Protein AF-J3P8N3-F1 (afdb_monomer_lite)

Secondary structure (DSSP, 8-state):
---SHHHHHT-GGGTTS---EEEEE-SSTTS-EEEEEESS---EETTEEEEEEBTTEEEEEE-TTTTT-TT-TT-EEEEEE-S-GGGGGSTTSS-SSS-SEEEEE---TTS-EEEEESSS-EEEE---STT-PPP----PPPPPPP-

InterPro domains:
  IPR027589 Choice-of-anchor B domain [PTHR38787] (1-130)

Organism: Gaeumannomyces tritici (strain R3-111a-1) (NCBI:txid644352)

Radius of gyration: 16.53 Å; chains: 1; bounding box: 43×38×42 Å

Stru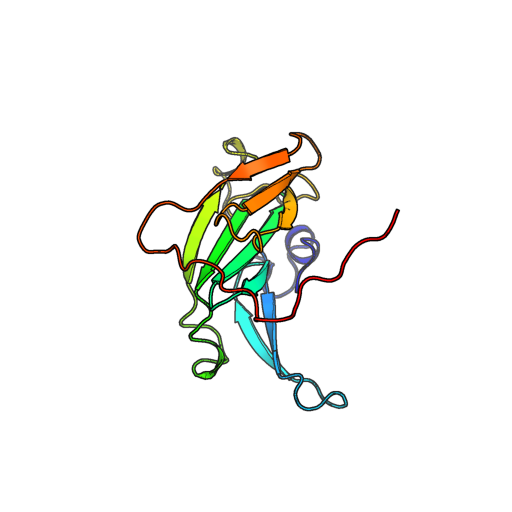cture (mmCIF, N/CA/C/O backbone):
data_AF-J3P8N3-F1
#
_entry.id   AF-J3P8N3-F1
#
loop_
_atom_site.group_PDB
_atom_site.id
_atom_site.type_symbol
_atom_site.label_atom_id
_atom_site.label_alt_id
_atom_site.label_comp_id
_atom_site.label_asym_id
_atom_site.label_entity_id
_atom_site.label_seq_id
_atom_site.pdbx_PDB_ins_code
_atom_site.Cartn_x
_atom_site.Cartn_y
_atom_site.Cartn_z
_atom_site.occupancy
_atom_site.B_iso_or_equiv
_atom_site.auth_seq_id
_atom_site.auth_comp_id
_atom_site.auth_asym_id
_atom_site.auth_atom_id
_atom_site.pdbx_PDB_model_num
ATOM 1 N N . MET A 1 1 ? 1.431 4.969 7.482 1.00 56.16 1 MET A N 1
ATOM 2 C CA . MET A 1 1 ? 2.152 6.258 7.362 1.00 56.16 1 MET A CA 1
ATOM 3 C C . MET A 1 1 ? 3.611 5.939 7.554 1.00 56.16 1 MET A C 1
ATOM 5 O O . MET A 1 1 ? 3.884 5.221 8.502 1.00 56.16 1 MET A O 1
ATOM 9 N N . ASP A 1 2 ? 4.445 6.409 6.635 1.00 60.41 2 ASP A N 1
ATOM 10 C CA . ASP A 1 2 ? 5.840 6.016 6.387 1.00 60.41 2 ASP A CA 1
ATOM 11 C C . ASP A 1 2 ? 6.355 6.941 5.263 1.00 60.41 2 ASP A C 1
ATOM 13 O O . ASP A 1 2 ? 5.524 7.439 4.487 1.00 60.41 2 ASP A O 1
ATOM 17 N N . ASP A 1 3 ? 7.663 7.165 5.174 1.00 59.84 3 ASP A N 1
ATOM 18 C CA . ASP A 1 3 ? 8.324 7.890 4.087 1.00 59.84 3 ASP A CA 1
ATOM 19 C C . ASP A 1 3 ? 9.728 7.356 3.703 1.00 59.84 3 ASP A C 1
ATOM 21 O O . ASP A 1 3 ? 10.554 8.136 3.235 1.00 59.84 3 ASP A O 1
ATOM 25 N N . GLU A 1 4 ? 10.000 6.041 3.833 1.00 66.69 4 GLU A N 1
ATOM 26 C CA . GLU A 1 4 ? 11.249 5.336 3.410 1.00 66.69 4 GLU A CA 1
ATOM 27 C C . GLU A 1 4 ? 12.523 5.777 4.183 1.00 66.69 4 GLU A C 1
ATOM 29 O O . GLU A 1 4 ? 13.641 5.279 3.984 1.00 66.69 4 GLU A O 1
ATOM 34 N N . LEU A 1 5 ? 12.385 6.762 5.072 1.00 73.06 5 LEU A N 1
ATOM 35 C CA . LEU A 1 5 ? 13.497 7.466 5.690 1.00 73.06 5 LEU A CA 1
ATOM 36 C C . LEU A 1 5 ? 13.982 6.795 6.983 1.00 73.06 5 LEU A C 1
ATOM 38 O O . LEU A 1 5 ? 15.165 6.943 7.314 1.00 73.06 5 LEU A O 1
ATOM 42 N N . ASP A 1 6 ? 13.132 6.063 7.715 1.00 63.91 6 ASP A N 1
ATOM 43 C CA . ASP A 1 6 ? 13.575 5.213 8.825 1.00 63.91 6 ASP A CA 1
ATOM 44 C C . ASP A 1 6 ? 14.235 3.905 8.356 1.00 63.91 6 ASP A C 1
ATOM 46 O O . ASP A 1 6 ? 15.204 3.482 8.991 1.00 63.91 6 ASP A O 1
ATOM 50 N N . GLU A 1 7 ? 13.876 3.352 7.194 1.00 74.19 7 GLU A N 1
ATOM 51 C CA . GLU A 1 7 ? 14.592 2.234 6.559 1.00 74.19 7 GLU A CA 1
ATOM 52 C C . GLU A 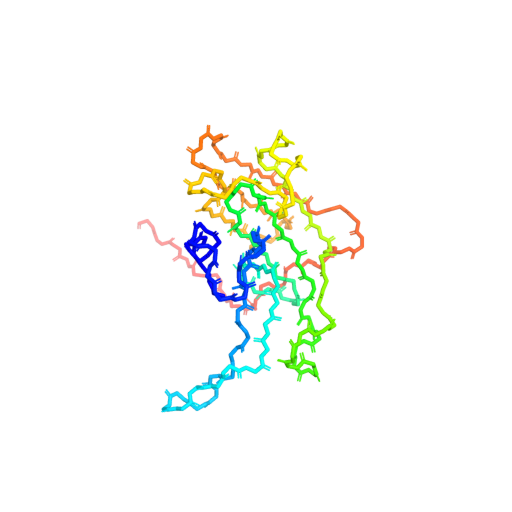1 7 ? 16.002 2.668 6.140 1.00 74.19 7 GLU A C 1
ATOM 54 O O . GLU A 1 7 ? 16.979 1.991 6.470 1.00 74.19 7 GLU A O 1
ATOM 59 N N . GLN A 1 8 ? 16.146 3.829 5.480 1.00 72.50 8 GLN A N 1
ATOM 60 C CA . GLN A 1 8 ? 17.465 4.373 5.116 1.00 72.50 8 GLN A CA 1
ATOM 61 C C . GLN A 1 8 ? 18.365 4.642 6.329 1.00 72.50 8 GLN A C 1
ATOM 63 O O . GLN A 1 8 ? 19.589 4.555 6.222 1.00 72.50 8 GLN A O 1
ATOM 68 N N . LYS A 1 9 ? 17.774 4.975 7.481 1.00 77.88 9 LYS A N 1
ATOM 69 C CA . LYS A 1 9 ? 18.497 5.240 8.735 1.00 77.88 9 LYS A CA 1
ATOM 70 C C . LYS A 1 9 ? 18.673 3.998 9.613 1.00 77.88 9 LYS A C 1
ATOM 72 O O . LYS A 1 9 ? 19.330 4.098 10.647 1.00 77.88 9 LYS A O 1
ATOM 77 N N . GLY A 1 10 ? 18.085 2.856 9.247 1.00 76.12 10 GLY A N 1
ATOM 78 C CA . GLY A 1 10 ? 18.045 1.659 10.091 1.00 76.12 10 GLY A CA 1
ATOM 79 C C . GLY A 1 10 ? 17.355 1.898 11.444 1.00 76.12 10 GLY A C 1
ATOM 80 O O . GLY A 1 10 ? 17.754 1.317 12.455 1.00 76.12 10 GLY A O 1
ATOM 81 N N . ALA A 1 11 ? 16.369 2.795 11.493 1.00 75.75 11 ALA A N 1
ATOM 82 C CA . ALA A 1 11 ? 15.775 3.302 12.724 1.00 75.75 11 ALA A CA 1
ATOM 83 C C . ALA A 1 11 ? 14.509 2.531 13.140 1.00 75.75 11 ALA A C 1
ATOM 85 O O . ALA A 1 11 ? 13.800 1.954 12.321 1.00 75.75 11 ALA A O 1
ATOM 86 N N . GLY A 1 12 ? 14.200 2.536 14.442 1.00 82.12 12 GLY A N 1
ATOM 87 C CA . GLY A 1 12 ? 12.912 2.056 14.955 1.00 82.12 12 GLY A CA 1
ATOM 88 C C . GLY A 1 12 ? 12.547 0.618 14.529 1.00 82.12 12 GLY A C 1
ATOM 89 O O . GLY A 1 12 ? 13.407 -0.269 14.549 1.00 82.12 12 GLY A O 1
ATOM 90 N N . PRO A 1 13 ? 11.274 0.353 14.175 1.00 79.56 13 PRO A N 1
ATOM 91 C CA . PRO A 1 13 ? 10.832 -0.936 13.631 1.00 79.56 13 PRO A CA 1
ATOM 92 C C . PRO A 1 13 ? 11.281 -1.207 12.181 1.00 79.56 13 PRO A C 1
ATOM 94 O O . PRO A 1 13 ? 11.259 -2.368 11.766 1.00 79.56 13 PRO A O 1
ATOM 97 N N . ALA A 1 14 ? 11.698 -0.167 11.448 1.00 76.25 14 ALA A N 1
ATOM 98 C CA . ALA A 1 14 ? 12.188 -0.205 10.065 1.00 76.25 14 ALA A CA 1
ATOM 99 C C . ALA A 1 14 ? 13.646 -0.693 9.931 1.00 76.25 14 ALA A C 1
ATOM 101 O O . ALA A 1 14 ? 14.150 -0.913 8.830 1.00 76.25 14 ALA A O 1
ATOM 102 N N . LYS A 1 15 ? 14.337 -0.902 11.060 1.00 79.38 15 LYS A N 1
ATOM 103 C CA . LYS A 1 15 ? 15.764 -1.266 11.161 1.00 79.38 15 LYS A CA 1
ATOM 104 C C . LYS A 1 15 ? 16.234 -2.500 10.376 1.00 79.38 15 LYS A C 1
ATOM 106 O O . LYS A 1 15 ? 17.436 -2.720 10.269 1.00 79.38 15 LYS A O 1
ATOM 111 N N . ASP A 1 16 ? 15.316 -3.338 9.903 1.00 73.75 16 ASP A N 1
ATOM 112 C CA . ASP A 1 16 ? 15.597 -4.528 9.092 1.00 73.75 16 ASP A CA 1
ATOM 113 C C . ASP A 1 16 ? 15.361 -4.305 7.582 1.00 73.75 16 ASP A C 1
ATOM 115 O O . ASP A 1 16 ? 15.487 -5.244 6.796 1.00 73.75 16 ASP A O 1
ATOM 119 N N . GLY A 1 17 ? 15.093 -3.060 7.164 1.00 68.38 17 GLY A N 1
ATOM 120 C CA . GLY A 1 17 ? 14.971 -2.654 5.761 1.00 68.38 17 GLY A CA 1
ATOM 121 C C . GLY A 1 17 ? 13.608 -2.955 5.135 1.00 68.38 17 GLY A C 1
ATOM 122 O O . GLY A 1 17 ? 13.531 -3.165 3.925 1.00 68.38 17 GLY A O 1
ATOM 123 N N . PHE A 1 18 ? 12.551 -3.016 5.949 1.00 70.19 18 PHE A N 1
ATOM 124 C CA . PHE A 1 18 ? 11.170 -3.204 5.503 1.00 70.19 18 PHE A CA 1
ATOM 125 C C . PHE A 1 18 ? 10.314 -1.983 5.885 1.00 70.19 18 PHE A C 1
ATOM 127 O O . PHE A 1 18 ? 10.367 -1.620 7.061 1.00 70.19 18 PHE A O 1
ATOM 134 N N . PRO A 1 19 ? 9.480 -1.451 4.963 1.00 68.69 19 PRO A N 1
ATOM 135 C CA . PRO A 1 19 ? 8.569 -0.324 5.216 1.00 68.69 19 PRO A CA 1
ATOM 136 C C . PRO A 1 19 ? 7.649 -0.576 6.417 1.00 68.69 19 PRO A C 1
ATOM 138 O O . PRO A 1 19 ? 7.276 -1.724 6.667 1.00 68.69 19 PRO A O 1
ATOM 141 N N . VAL A 1 20 ? 7.214 0.464 7.135 1.00 74.88 20 VAL A N 1
ATOM 142 C CA . VAL A 1 20 ? 6.407 0.363 8.367 1.00 74.88 20 VAL A CA 1
ATOM 143 C C . VAL A 1 20 ? 5.201 1.316 8.378 1.00 74.88 20 VAL A C 1
ATOM 145 O O . VAL A 1 20 ? 5.299 2.497 8.689 1.00 74.88 20 VAL A O 1
ATOM 148 N N . THR A 1 21 ? 3.988 0.778 8.201 1.00 75.56 21 THR A N 1
ATOM 149 C CA . THR A 1 21 ? 2.740 1.472 8.565 1.00 75.56 21 THR A CA 1
ATOM 150 C C . THR A 1 21 ? 2.368 1.244 10.022 1.00 75.56 21 THR A C 1
ATOM 152 O O . THR A 1 21 ? 1.953 0.169 10.450 1.00 75.56 21 THR A O 1
ATOM 155 N N . TYR A 1 22 ? 2.375 2.338 10.764 1.00 80.69 22 TYR A N 1
ATOM 156 C CA . TYR A 1 22 ? 1.779 2.439 12.089 1.00 80.69 22 TYR A CA 1
ATOM 157 C C . TYR A 1 22 ? 0.239 2.483 12.016 1.00 80.69 22 TYR A C 1
ATOM 159 O O . TYR A 1 22 ? -0.324 3.260 11.237 1.00 80.69 22 TYR A O 1
ATOM 167 N N . ILE A 1 23 ? -0.446 1.686 12.845 1.00 78.69 23 ILE A N 1
ATOM 168 C CA . ILE A 1 23 ? -1.914 1.685 12.991 1.00 78.69 23 ILE A CA 1
ATOM 169 C C . ILE A 1 23 ? -2.291 2.615 14.151 1.00 78.69 23 ILE A C 1
ATOM 171 O O . ILE A 1 23 ? -1.844 2.418 15.285 1.00 78.69 23 ILE A O 1
ATOM 175 N N . TRP A 1 24 ? -3.131 3.619 13.884 1.00 83.19 24 TRP A N 1
ATOM 176 C CA . TRP A 1 24 ? -3.481 4.679 14.836 1.00 83.19 24 TRP A CA 1
ATOM 177 C C . TRP A 1 24 ? -4.987 4.763 15.106 1.00 83.19 24 TRP A C 1
ATOM 179 O O . TRP A 1 24 ? -5.785 4.992 14.200 1.00 83.19 24 TRP A O 1
ATOM 189 N N . ASP A 1 25 ? -5.365 4.676 16.381 1.00 82.50 25 ASP A N 1
ATOM 190 C CA . ASP A 1 25 ? -6.679 5.083 16.869 1.00 82.50 25 ASP A CA 1
ATOM 191 C C . ASP A 1 25 ? -6.705 6.606 17.056 1.00 82.50 25 ASP A C 1
ATOM 193 O O . ASP A 1 25 ? -6.117 7.157 17.993 1.00 82.50 25 ASP A O 1
ATOM 197 N N . ILE A 1 26 ? -7.395 7.282 16.138 1.00 87.12 26 ILE A N 1
ATOM 198 C CA . ILE A 1 26 ? -7.559 8.741 16.111 1.00 87.12 26 ILE A CA 1
ATOM 199 C C . ILE A 1 26 ? -8.945 9.204 16.589 1.00 87.12 26 ILE A C 1
ATOM 201 O O . ILE A 1 26 ? -9.276 10.380 16.442 1.00 87.12 26 ILE A O 1
ATOM 205 N N . ARG A 1 27 ? -9.758 8.322 17.199 1.00 85.50 27 ARG A N 1
ATOM 206 C CA . ARG A 1 27 ? -11.110 8.669 17.698 1.00 85.50 27 ARG A CA 1
ATOM 207 C C . ARG A 1 27 ? -11.098 9.825 18.707 1.00 85.50 27 ARG A C 1
ATOM 209 O O . ARG A 1 27 ? -12.076 10.559 18.812 1.00 85.50 27 ARG A O 1
ATOM 216 N N . GLY A 1 28 ? -9.990 10.010 19.428 1.00 85.44 28 GLY A N 1
ATOM 217 C CA . GLY A 1 28 ? -9.740 11.167 20.285 1.00 85.44 28 GLY A CA 1
ATOM 218 C C . GLY A 1 28 ? -8.608 12.046 19.753 1.00 85.44 28 GLY A C 1
ATOM 219 O O . GLY A 1 28 ? -7.460 11.851 20.139 1.00 85.44 28 GLY A O 1
ATOM 220 N N . LEU A 1 29 ? -8.926 13.073 18.955 1.00 83.62 29 LEU A N 1
ATOM 221 C CA . LEU A 1 29 ? -7.938 13.969 18.316 1.00 83.62 29 LEU A CA 1
ATOM 222 C C . LEU A 1 29 ? -6.950 14.656 19.287 1.00 83.62 29 LEU A C 1
ATOM 224 O O . LEU A 1 29 ? -5.870 15.062 18.875 1.00 83.62 29 LEU A O 1
ATOM 228 N N . LYS A 1 30 ? -7.296 14.783 20.577 1.00 90.94 30 LYS A N 1
ATOM 229 C CA . LYS A 1 30 ? -6.415 15.353 21.620 1.00 90.94 30 LYS A CA 1
ATOM 230 C C . LYS A 1 30 ? -5.423 14.348 22.227 1.00 90.94 30 LYS A C 1
ATOM 232 O O . LYS A 1 30 ? -4.510 14.770 22.930 1.00 90.94 30 LYS A O 1
ATOM 237 N N . LYS A 1 31 ? -5.637 13.042 22.035 1.00 89.38 31 LYS A N 1
ATOM 238 C CA . LYS A 1 31 ? -4.814 11.934 22.560 1.00 89.38 31 LYS A CA 1
ATOM 239 C C . LYS A 1 31 ? -4.876 10.726 21.599 1.00 89.38 31 LYS A C 1
ATOM 241 O O . LYS A 1 31 ? -5.429 9.691 21.982 1.00 89.38 31 LYS A O 1
ATOM 246 N N . PRO A 1 32 ? -4.370 10.848 20.356 1.00 87.31 32 PRO A N 1
ATOM 247 C CA . PRO A 1 32 ? -4.305 9.720 19.429 1.00 87.31 32 PRO A CA 1
ATOM 248 C C . PRO A 1 32 ? -3.416 8.608 20.003 1.00 87.31 32 PRO A C 1
ATOM 250 O O . PRO A 1 32 ? -2.457 8.881 20.728 1.00 87.31 32 PRO A O 1
ATOM 253 N N . ARG A 1 33 ? -3.730 7.347 19.691 1.00 88.06 33 ARG A N 1
ATOM 254 C CA . ARG A 1 33 ? -2.999 6.178 20.203 1.00 88.06 33 ARG A CA 1
ATOM 255 C C . ARG A 1 33 ? -2.515 5.300 19.060 1.00 88.06 33 ARG A C 1
ATOM 257 O O . ARG A 1 33 ? -3.326 4.810 18.281 1.00 88.06 33 ARG A O 1
ATOM 264 N N . GLN A 1 34 ? -1.217 5.026 19.003 1.00 84.81 34 GLN A N 1
ATOM 265 C CA . GLN A 1 34 ? -0.703 3.927 18.192 1.00 84.81 34 GLN A CA 1
ATOM 266 C C . GLN A 1 34 ? -1.172 2.605 18.825 1.00 84.81 34 GLN A C 1
ATOM 268 O O . GLN A 1 34 ? -1.017 2.408 20.030 1.00 84.81 34 GLN A O 1
ATOM 273 N N . THR A 1 35 ? -1.799 1.737 18.034 1.00 84.25 35 THR A N 1
ATOM 274 C CA . THR A 1 35 ? -2.419 0.473 18.493 1.00 84.25 35 THR A CA 1
ATOM 275 C C . THR A 1 35 ? -1.744 -0.769 17.919 1.00 84.25 35 THR A C 1
ATOM 277 O O . THR A 1 35 ? -1.745 -1.812 18.567 1.00 84.25 35 THR A O 1
ATOM 280 N N . GLY A 1 36 ? -1.102 -0.634 16.759 1.00 81.06 36 GLY A N 1
ATOM 281 C CA . GLY A 1 36 ? -0.406 -1.711 16.067 1.00 81.06 36 GLY A CA 1
ATOM 282 C C . GLY A 1 36 ? 0.616 -1.179 15.066 1.00 81.06 36 GLY A C 1
ATOM 283 O O . GLY A 1 36 ? 0.783 0.035 14.903 1.00 81.06 36 GLY A O 1
ATOM 284 N N . LEU A 1 37 ? 1.303 -2.099 14.396 1.00 75.88 37 LEU A N 1
ATOM 285 C CA . LEU A 1 37 ? 2.264 -1.811 13.333 1.00 75.88 37 LEU A CA 1
ATOM 286 C C . LEU A 1 37 ? 2.244 -2.948 12.306 1.00 75.88 37 LEU A C 1
ATOM 288 O O . LEU A 1 37 ? 2.255 -4.118 12.677 1.00 75.88 37 LEU A O 1
ATOM 292 N N . TRP A 1 38 ? 2.210 -2.596 11.023 1.00 71.12 38 TRP A N 1
ATOM 293 C CA . TRP A 1 38 ? 2.214 -3.524 9.894 1.00 71.12 38 TRP A CA 1
ATOM 294 C C . TRP A 1 38 ? 3.188 -3.039 8.815 1.00 71.12 38 TRP A C 1
ATOM 296 O O . TRP A 1 38 ? 3.300 -1.838 8.589 1.00 71.12 38 TRP A O 1
ATOM 306 N N . LYS A 1 39 ? 3.907 -3.932 8.131 1.00 68.69 39 LYS A N 1
ATOM 307 C CA . LYS A 1 39 ? 5.061 -3.562 7.293 1.00 68.69 39 LYS A CA 1
ATOM 308 C C . LYS A 1 39 ? 4.761 -3.179 5.818 1.00 68.69 39 LYS A C 1
ATOM 310 O O . LYS A 1 39 ? 5.224 -3.856 4.904 1.00 68.69 39 LYS A O 1
ATOM 315 N N . GLY A 1 40 ? 3.957 -2.124 5.574 1.00 55.50 40 GLY A N 1
ATOM 316 C CA . GLY A 1 40 ? 3.653 -1.583 4.218 1.00 55.50 40 GLY A CA 1
ATOM 317 C C . GLY A 1 40 ? 2.554 -0.490 4.140 1.00 55.50 40 GLY A C 1
ATOM 318 O O . GLY A 1 40 ? 1.714 -0.391 5.034 1.00 55.50 40 GLY A O 1
ATOM 319 N N . THR A 1 41 ? 2.552 0.375 3.106 1.00 48.09 41 THR A N 1
ATOM 320 C CA . THR A 1 41 ? 1.985 1.756 3.074 1.00 48.09 41 THR A CA 1
ATOM 321 C C . THR A 1 41 ? 1.332 2.237 1.749 1.00 48.09 41 THR A C 1
ATOM 323 O O . THR A 1 41 ? 1.938 2.121 0.695 1.00 48.09 41 THR A O 1
ATOM 326 N N . ILE A 1 42 ? 0.178 2.924 1.617 1.00 41.34 42 ILE A N 1
ATOM 327 C CA . ILE A 1 42 ? -1.112 3.173 2.323 1.00 41.34 42 ILE A CA 1
ATOM 328 C C . ILE A 1 42 ? -2.061 3.761 1.223 1.00 41.34 42 ILE A C 1
ATOM 330 O O . ILE A 1 42 ? -1.568 4.497 0.372 1.00 41.34 42 ILE A O 1
ATOM 334 N N . ASN A 1 43 ? -3.379 3.517 1.088 1.00 43.94 43 ASN A N 1
ATOM 335 C CA . ASN A 1 43 ? -4.547 3.614 1.998 1.00 43.94 43 ASN A CA 1
ATOM 336 C C . ASN A 1 43 ? -5.725 2.687 1.525 1.00 43.94 43 ASN A C 1
ATOM 338 O O . ASN A 1 43 ? -5.697 2.238 0.376 1.00 43.94 43 ASN A O 1
ATOM 342 N N . PRO A 1 44 ? -6.746 2.363 2.363 1.00 50.81 44 PRO A N 1
ATOM 343 C CA . PRO A 1 44 ? -7.724 1.300 2.067 1.00 50.81 44 PRO A CA 1
ATOM 344 C C . PRO A 1 44 ? -9.030 1.721 1.364 1.00 50.81 44 PRO A C 1
ATOM 346 O O . PRO A 1 44 ? -9.680 2.688 1.753 1.00 50.81 44 PRO A O 1
ATOM 349 N N . HIS A 1 45 ? -9.469 0.904 0.399 1.00 56.06 45 HIS A N 1
ATOM 350 C CA . HIS A 1 45 ? -10.789 0.933 -0.244 1.00 56.06 45 HIS A CA 1
ATOM 351 C C . HIS A 1 45 ? -11.445 -0.448 -0.182 1.00 56.06 45 HIS A C 1
ATOM 353 O O . HIS A 1 45 ? -10.831 -1.430 -0.581 1.00 56.06 45 HIS A O 1
ATOM 359 N N . ASP A 1 46 ? -12.687 -0.528 0.303 1.00 63.72 46 ASP A N 1
ATOM 360 C CA . ASP A 1 46 ? -13.492 -1.763 0.371 1.00 63.72 46 ASP A CA 1
ATOM 361 C C . ASP A 1 46 ? -12.754 -2.960 1.028 1.00 63.72 46 ASP A C 1
ATOM 363 O O . ASP A 1 46 ? -12.963 -4.119 0.680 1.00 63.72 46 ASP A O 1
ATOM 367 N N . GLY A 1 47 ? -11.871 -2.665 1.995 1.00 71.56 47 GLY A N 1
ATOM 368 C CA . GLY A 1 47 ? -11.002 -3.629 2.690 1.00 71.56 47 GLY A CA 1
ATOM 369 C C . GLY A 1 47 ? -9.598 -3.798 2.090 1.00 71.56 47 GLY A C 1
ATOM 370 O O . GLY A 1 47 ? -8.717 -4.316 2.769 1.00 71.56 47 GLY A O 1
ATOM 371 N N . LEU A 1 48 ? -9.351 -3.314 0.868 1.00 78.75 48 LEU A N 1
ATOM 372 C CA . LEU A 1 48 ? -8.082 -3.450 0.148 1.00 78.75 48 LEU A CA 1
ATOM 373 C C . LEU A 1 48 ? -7.209 -2.191 0.250 1.00 78.75 48 LEU A C 1
ATOM 375 O O . LEU A 1 48 ? -7.561 -1.115 -0.232 1.00 78.75 48 LEU A O 1
ATOM 379 N N . LEU A 1 49 ? -6.042 -2.344 0.868 1.00 80.25 49 LEU A N 1
ATOM 380 C CA . LEU A 1 49 ? -5.016 -1.329 1.090 1.00 80.25 49 LEU A CA 1
ATOM 381 C C . LEU A 1 49 ? -4.055 -1.279 -0.106 1.00 80.25 49 LEU A C 1
ATOM 383 O O . LEU A 1 49 ? -3.165 -2.120 -0.189 1.00 80.25 49 LEU A O 1
ATOM 387 N N . TYR A 1 50 ? -4.223 -0.309 -1.010 1.00 83.50 50 TYR A N 1
ATOM 388 C CA . TYR A 1 50 ? -3.347 -0.106 -2.178 1.00 83.50 50 TYR A CA 1
ATOM 389 C C . TYR A 1 50 ? -2.167 0.803 -1.826 1.00 83.50 50 TYR A C 1
ATOM 391 O O . TYR A 1 50 ? -2.345 1.792 -1.117 1.00 83.50 50 TYR A O 1
ATOM 399 N N . GLN A 1 51 ? -0.968 0.466 -2.302 1.00 81.50 51 GLN A N 1
ATOM 400 C CA . GLN A 1 51 ? 0.276 0.952 -1.703 1.00 81.50 51 GLN A CA 1
ATOM 401 C C . GLN A 1 51 ? 1.324 1.408 -2.716 1.00 81.50 51 GLN A C 1
ATOM 403 O O . GLN A 1 51 ? 1.703 0.653 -3.607 1.00 81.50 51 GLN A O 1
ATOM 408 N N . SER A 1 52 ? 1.826 2.629 -2.538 1.00 85.88 52 SER A N 1
ATOM 409 C CA . SER A 1 52 ? 2.900 3.224 -3.340 1.00 85.88 52 SER A CA 1
ATOM 410 C C . SER A 1 52 ? 4.220 3.114 -2.584 1.00 85.88 52 SER A C 1
ATOM 412 O O . SER A 1 52 ? 4.507 3.964 -1.749 1.00 85.88 52 SER A O 1
ATOM 414 N N . ASN A 1 53 ? 4.996 2.061 -2.845 1.00 81.06 53 ASN A N 1
ATOM 415 C CA . ASN A 1 53 ? 6.166 1.716 -2.039 1.00 81.06 53 ASN A CA 1
ATOM 416 C C . ASN A 1 53 ? 7.454 1.715 -2.886 1.00 81.06 53 ASN A C 1
ATOM 418 O O . ASN A 1 53 ? 8.014 0.663 -3.193 1.00 81.06 53 ASN A O 1
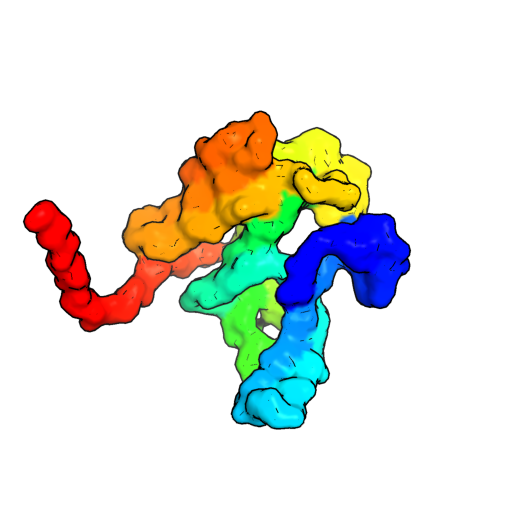ATOM 422 N N . TYR A 1 54 ? 7.859 2.909 -3.341 1.00 84.19 54 TYR A N 1
ATOM 423 C CA . TYR A 1 54 ? 9.143 3.220 -3.988 1.00 84.19 54 TYR A CA 1
ATOM 424 C C . TYR A 1 54 ? 9.737 2.074 -4.838 1.00 84.19 54 TYR A C 1
ATOM 426 O O . TYR A 1 54 ? 9.174 1.701 -5.877 1.00 84.19 54 TYR A O 1
ATOM 434 N N . GLY A 1 55 ? 10.871 1.505 -4.412 1.00 79.12 55 GLY A N 1
ATOM 435 C CA . GLY A 1 55 ? 11.595 0.459 -5.133 1.00 79.12 55 GLY A CA 1
ATOM 436 C C . GLY A 1 55 ? 10.918 -0.916 -5.099 1.00 79.12 55 GLY A C 1
ATOM 437 O O . GLY A 1 55 ? 11.202 -1.741 -5.970 1.00 79.12 55 GLY A O 1
ATOM 438 N N . ALA A 1 56 ? 10.022 -1.162 -4.138 1.00 78.00 56 ALA A N 1
ATOM 439 C CA . ALA A 1 56 ? 9.214 -2.379 -4.042 1.00 78.00 56 ALA A CA 1
ATOM 440 C C . ALA A 1 56 ? 7.930 -2.319 -4.899 1.00 78.00 56 ALA A C 1
ATOM 442 O O . ALA A 1 56 ? 7.281 -3.350 -5.093 1.00 78.00 56 ALA A O 1
ATOM 443 N N . GLY A 1 57 ? 7.580 -1.157 -5.462 1.00 86.00 57 GLY A N 1
ATOM 444 C CA . GLY A 1 57 ? 6.488 -0.988 -6.423 1.00 86.00 57 GLY A CA 1
ATOM 445 C C . GLY A 1 57 ? 5.095 -0.893 -5.797 1.00 86.00 57 GLY A C 1
ATOM 446 O O . GLY A 1 57 ? 4.918 -0.335 -4.715 1.00 86.00 57 GLY A O 1
ATOM 447 N N . LEU A 1 58 ? 4.083 -1.377 -6.527 1.00 87.88 58 LEU A N 1
ATOM 448 C CA . LEU A 1 58 ? 2.698 -1.405 -6.054 1.00 87.88 58 LEU A CA 1
ATOM 449 C C . LEU A 1 58 ? 2.519 -2.632 -5.168 1.00 87.88 58 LEU A C 1
ATOM 451 O O . LEU A 1 58 ? 2.838 -3.747 -5.588 1.00 87.88 58 LEU A O 1
ATOM 455 N N . ARG A 1 59 ? 1.938 -2.441 -3.988 1.00 85.31 59 ARG A N 1
ATOM 456 C CA . ARG A 1 59 ? 1.519 -3.531 -3.098 1.00 85.31 59 ARG A CA 1
ATOM 457 C C . ARG A 1 59 ? 0.021 -3.412 -2.799 1.00 85.31 59 ARG A C 1
ATOM 459 O O . ARG A 1 59 ? -0.557 -2.329 -2.926 1.00 85.31 59 ARG A O 1
ATOM 466 N N . VAL A 1 60 ? -0.630 -4.517 -2.447 1.00 84.25 60 VAL A N 1
ATOM 467 C CA . VAL A 1 60 ? -2.062 -4.559 -2.112 1.00 84.25 60 VAL A CA 1
ATOM 468 C C . VAL A 1 60 ? -2.281 -5.541 -0.967 1.00 84.25 60 VAL A C 1
ATOM 470 O O . VAL A 1 60 ? -1.906 -6.704 -1.088 1.00 84.25 60 VAL A O 1
ATOM 473 N N . TYR A 1 61 ? -2.915 -5.098 0.121 1.00 81.06 61 TYR A N 1
ATOM 474 C CA . TYR A 1 61 ? -3.158 -5.917 1.319 1.00 81.06 61 TYR A CA 1
ATOM 475 C C . TYR A 1 61 ? -4.636 -5.966 1.669 1.00 81.06 61 TYR A C 1
ATOM 477 O O . TYR A 1 61 ? -5.343 -4.976 1.489 1.00 81.06 61 TYR A O 1
ATOM 485 N N . ASN A 1 62 ? -5.095 -7.078 2.240 1.00 82.88 62 ASN A N 1
ATOM 486 C CA . ASN A 1 62 ? -6.394 -7.101 2.901 1.00 82.88 62 ASN A CA 1
ATOM 487 C C . ASN A 1 62 ? -6.255 -6.591 4.345 1.00 82.88 62 ASN A C 1
ATOM 489 O O . ASN A 1 62 ? -5.516 -7.170 5.139 1.00 82.88 62 ASN A O 1
ATOM 493 N N . VAL A 1 63 ? -6.982 -5.521 4.674 1.00 78.75 63 VAL A N 1
ATOM 494 C CA . VAL A 1 63 ? -7.067 -4.913 6.014 1.00 78.75 63 VAL A CA 1
ATOM 495 C C . VAL A 1 63 ? -8.486 -4.906 6.589 1.00 78.75 63 VAL A C 1
ATOM 497 O O . VAL A 1 63 ? -8.750 -4.209 7.569 1.00 78.75 63 VAL A O 1
ATOM 500 N N . SER A 1 64 ? -9.411 -5.695 6.028 1.00 79.75 64 SER A N 1
ATOM 501 C CA . SER A 1 64 ? -10.782 -5.826 6.554 1.00 79.75 64 SER A CA 1
ATOM 502 C C . SER A 1 64 ? -10.835 -6.315 8.008 1.00 79.75 64 SER A C 1
ATOM 504 O O . SER A 1 64 ? -11.840 -6.123 8.685 1.00 79.75 64 SER A O 1
ATOM 506 N N . SER A 1 65 ? -9.757 -6.941 8.483 1.00 79.69 65 SER A N 1
ATOM 507 C CA . SER A 1 65 ? -9.562 -7.460 9.836 1.00 79.69 65 SER A CA 1
ATOM 508 C C . SER A 1 65 ? -9.223 -6.395 10.886 1.00 79.69 65 SER A C 1
ATOM 510 O O . SER A 1 65 ? -9.501 -6.622 12.062 1.00 79.69 65 SER A O 1
ATOM 512 N N . VAL A 1 66 ? -8.683 -5.229 10.505 1.00 78.06 66 VAL A N 1
ATOM 513 C CA . VAL A 1 66 ? -8.173 -4.204 11.447 1.00 78.06 66 VAL A CA 1
ATOM 514 C C . VAL A 1 66 ? -9.203 -3.697 12.481 1.00 78.06 66 VAL A C 1
ATOM 516 O O . VAL A 1 66 ? -8.812 -3.450 13.621 1.00 78.06 66 VAL A O 1
ATOM 519 N N . PRO A 1 67 ? -10.516 -3.573 12.184 1.00 78.38 67 PRO A N 1
ATOM 520 C CA . PRO A 1 67 ? -11.516 -3.206 13.195 1.00 78.38 67 PRO A CA 1
ATOM 521 C C . PRO A 1 67 ? -11.696 -4.238 14.325 1.00 78.38 67 PRO A C 1
ATOM 523 O O . PRO A 1 67 ? -12.136 -3.871 15.412 1.00 78.38 67 PRO A O 1
ATOM 526 N N . SER A 1 68 ? -11.373 -5.511 14.069 1.00 77.69 68 SER A N 1
ATOM 527 C CA . SER A 1 68 ? -11.431 -6.626 15.033 1.00 77.69 68 SER A CA 1
ATOM 528 C C . SER A 1 68 ? -10.058 -7.030 15.587 1.00 77.69 68 SER A C 1
ATOM 530 O O . SER A 1 68 ? -9.967 -7.487 16.722 1.00 77.69 68 SER A O 1
ATOM 532 N N . ASP A 1 69 ? -8.998 -6.825 14.807 1.00 79.31 69 ASP A N 1
ATOM 533 C CA . ASP A 1 69 ? -7.591 -7.026 15.157 1.00 79.31 69 ASP A CA 1
ATOM 534 C C . ASP A 1 69 ? -6.839 -5.693 14.971 1.00 79.31 69 ASP A C 1
ATOM 536 O O . ASP A 1 69 ? -6.185 -5.472 13.947 1.00 79.31 69 ASP A O 1
ATOM 540 N N . PRO A 1 70 ? -6.930 -4.770 15.948 1.00 75.62 70 PRO A N 1
ATOM 541 C CA . PRO A 1 70 ? -6.292 -3.456 15.864 1.00 75.62 70 PRO A CA 1
ATOM 542 C C . PRO A 1 70 ? -4.763 -3.509 16.020 1.00 75.62 70 PRO A C 1
ATOM 544 O O . PRO A 1 70 ? -4.107 -2.472 15.927 1.00 75.62 70 PRO A O 1
ATOM 547 N N . MET A 1 71 ? -4.184 -4.693 16.255 1.00 77.25 71 MET A N 1
ATOM 548 C CA . MET A 1 71 ? -2.734 -4.899 16.233 1.00 77.25 71 MET A CA 1
ATOM 549 C C . MET A 1 71 ? -2.231 -5.192 14.813 1.00 77.25 71 MET A C 1
ATOM 551 O O . MET A 1 71 ? -1.080 -4.884 14.504 1.00 77.25 71 MET A O 1
ATOM 555 N N . GLY A 1 72 ? -3.105 -5.714 13.943 1.00 71.06 72 GLY A N 1
ATOM 556 C CA . GLY A 1 72 ? -2.843 -5.965 12.527 1.00 71.06 72 GLY A CA 1
ATOM 557 C C . GLY A 1 72 ? -2.239 -7.338 12.222 1.00 71.06 72 GLY A C 1
ATOM 558 O O . GLY A 1 72 ? -1.752 -7.539 11.113 1.00 71.06 72 GLY A O 1
ATOM 559 N N . GLY A 1 73 ? -2.263 -8.293 13.159 1.00 74.69 73 GLY A N 1
ATOM 560 C CA . GLY A 1 73 ? -1.704 -9.638 12.941 1.00 74.69 73 GLY A CA 1
ATOM 561 C C . GLY A 1 73 ? -2.382 -10.406 11.797 1.00 74.69 73 GLY A C 1
ATOM 562 O O . GLY A 1 73 ? -1.754 -11.221 11.127 1.00 74.69 73 GLY A O 1
ATOM 563 N N . SER A 1 74 ? -3.646 -10.085 11.533 1.00 78.06 74 SER A N 1
ATOM 564 C CA . SER A 1 74 ? -4.517 -10.691 10.522 1.00 78.06 74 SER A CA 1
ATOM 565 C C . SER A 1 74 ? -4.541 -9.914 9.191 1.00 78.06 74 SER A C 1
ATOM 567 O O . SER A 1 74 ? -5.554 -9.926 8.488 1.00 78.06 74 SER A O 1
ATOM 569 N N . VAL A 1 75 ? -3.469 -9.185 8.861 1.00 78.31 75 VAL A N 1
ATOM 570 C CA . VAL A 1 75 ? -3.300 -8.418 7.610 1.00 78.31 75 VAL A CA 1
ATOM 571 C C . VAL A 1 75 ? -2.239 -9.086 6.730 1.00 78.31 75 VAL A C 1
ATOM 573 O O . VAL A 1 75 ? -1.149 -9.400 7.208 1.00 78.31 75 VAL A O 1
ATOM 576 N N . GLY A 1 76 ? -2.533 -9.277 5.438 1.00 79.12 76 GLY A N 1
ATOM 577 C CA . GLY A 1 76 ? -1.647 -9.976 4.494 1.00 79.12 76 GLY A CA 1
ATOM 578 C C . GLY A 1 76 ? -1.692 -9.424 3.066 1.00 79.12 76 GLY A C 1
ATOM 579 O O . GLY A 1 76 ? -2.688 -8.816 2.664 1.00 79.12 76 GLY A O 1
ATOM 580 N N . GLU A 1 77 ? -0.594 -9.605 2.318 1.00 81.81 77 GLU A N 1
ATOM 581 C CA . GLU A 1 77 ? -0.486 -9.204 0.903 1.00 81.81 77 GLU A CA 1
ATOM 582 C C . GLU A 1 77 ? -1.398 -10.096 0.051 1.00 81.81 77 GLU A C 1
ATOM 584 O O . GLU A 1 77 ? -1.420 -11.313 0.222 1.00 81.81 77 GLU A O 1
ATOM 589 N N . VAL A 1 78 ? -2.149 -9.489 -0.868 1.00 83.31 78 VAL A N 1
ATOM 590 C CA . VAL A 1 78 ? -3.069 -10.186 -1.783 1.00 83.31 78 VAL A CA 1
ATOM 591 C C . VAL A 1 78 ? -2.784 -9.905 -3.262 1.00 83.31 78 VAL A C 1
ATOM 593 O O . VAL A 1 78 ? -3.258 -10.647 -4.119 1.00 83.31 78 VAL A O 1
ATOM 596 N N . ALA A 1 79 ? -2.003 -8.865 -3.580 1.00 85.94 79 ALA A N 1
ATOM 597 C CA . ALA A 1 79 ? -1.444 -8.626 -4.913 1.00 85.94 79 ALA A CA 1
ATOM 598 C C . ALA A 1 79 ? -0.239 -7.664 -4.858 1.00 85.94 79 ALA A C 1
ATOM 600 O O . ALA A 1 79 ? -0.108 -6.866 -3.930 1.00 85.94 79 ALA A O 1
ATOM 601 N N . TYR A 1 80 ? 0.601 -7.684 -5.895 1.00 85.75 80 TYR A N 1
ATOM 602 C CA . TYR A 1 80 ? 1.693 -6.727 -6.096 1.00 85.75 80 TYR A CA 1
ATOM 603 C C . TYR A 1 80 ? 1.919 -6.442 -7.592 1.00 85.75 80 TYR A C 1
ATOM 605 O O . TYR A 1 80 ? 1.464 -7.193 -8.455 1.00 85.75 80 TYR A O 1
ATOM 613 N N . PHE A 1 81 ? 2.664 -5.379 -7.906 1.00 87.44 81 PHE A N 1
ATOM 614 C CA . PHE A 1 81 ? 3.226 -5.121 -9.236 1.00 87.44 81 PHE A CA 1
ATOM 615 C C . PHE A 1 81 ? 4.564 -4.371 -9.112 1.00 87.44 81 PHE A C 1
ATOM 617 O O . PHE A 1 81 ? 4.610 -3.219 -8.675 1.00 87.44 81 PHE A O 1
ATOM 624 N N . ASP A 1 82 ? 5.668 -5.027 -9.485 1.00 84.12 82 ASP A N 1
ATOM 625 C CA . ASP A 1 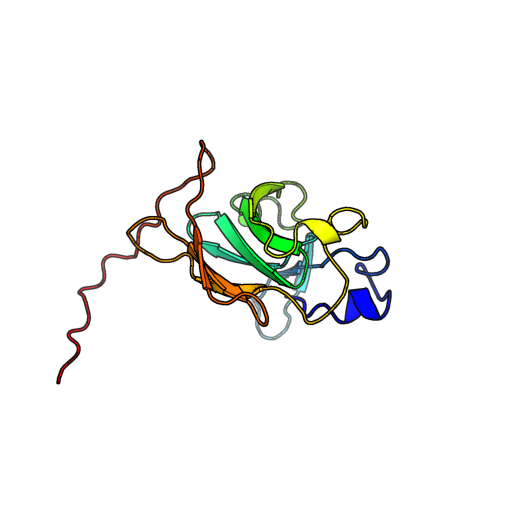82 ? 7.017 -4.480 -9.301 1.00 84.12 82 ASP A CA 1
ATOM 626 C C . ASP A 1 82 ? 7.430 -3.578 -10.472 1.00 84.12 82 ASP A C 1
ATOM 628 O O . ASP A 1 82 ? 7.591 -4.034 -11.604 1.00 84.12 82 ASP A O 1
ATOM 632 N N . VAL A 1 83 ? 7.724 -2.308 -10.189 1.00 77.81 83 VAL A N 1
ATOM 633 C CA . VAL A 1 83 ? 8.251 -1.374 -11.203 1.00 77.81 83 VAL A CA 1
ATOM 634 C C . VAL A 1 83 ? 9.758 -1.552 -11.443 1.00 77.81 83 VAL A C 1
ATOM 636 O O . VAL A 1 83 ? 10.278 -1.159 -12.491 1.00 77.81 83 VAL A O 1
ATOM 639 N N . HIS A 1 84 ? 10.465 -2.201 -10.507 1.00 73.25 84 HIS A N 1
ATOM 640 C CA . HIS A 1 84 ? 11.910 -2.437 -10.571 1.00 73.25 84 HIS A CA 1
ATOM 641 C C . HIS A 1 84 ? 12.298 -3.919 -10.321 1.00 73.25 84 HIS A C 1
ATOM 643 O O . HIS A 1 84 ? 12.967 -4.225 -9.334 1.00 73.25 84 HIS A O 1
ATOM 649 N N . PRO A 1 85 ? 11.977 -4.871 -11.229 1.00 63.78 85 PRO A N 1
ATOM 650 C CA . PRO A 1 85 ? 12.169 -6.314 -10.992 1.00 63.78 85 PRO A CA 1
ATOM 651 C C . PRO A 1 85 ? 13.594 -6.759 -10.616 1.00 63.78 85 PRO A C 1
ATOM 653 O O . PRO A 1 85 ? 13.770 -7.781 -9.958 1.00 63.78 85 PRO A O 1
ATOM 656 N N . ARG A 1 86 ? 14.629 -5.994 -10.998 1.00 56.44 86 ARG A N 1
ATOM 657 C CA . ARG A 1 86 ? 16.033 -6.270 -10.632 1.00 56.44 86 ARG A CA 1
ATOM 658 C C . ARG A 1 86 ? 16.346 -6.020 -9.144 1.00 56.44 86 ARG A C 1
ATOM 660 O O . ARG A 1 86 ? 17.326 -6.571 -8.653 1.00 56.44 86 ARG A O 1
ATOM 667 N N . GLY A 1 87 ? 15.525 -5.240 -8.432 1.00 54.91 87 GLY A N 1
ATOM 668 C CA . GLY A 1 87 ? 15.695 -4.929 -7.004 1.00 54.91 87 GLY A CA 1
ATOM 669 C C . GLY A 1 87 ? 15.361 -6.094 -6.064 1.00 54.91 87 GLY A C 1
ATOM 670 O O . GLY A 1 87 ? 15.967 -6.209 -5.002 1.00 54.91 87 GLY A O 1
ATOM 671 N N . ARG A 1 88 ? 14.499 -7.026 -6.502 1.00 52.28 88 ARG A N 1
ATOM 672 C CA . ARG A 1 88 ? 13.980 -8.185 -5.737 1.00 52.28 88 ARG A CA 1
ATOM 673 C C . ARG A 1 88 ? 15.018 -9.120 -5.096 1.00 52.28 88 ARG A C 1
ATOM 675 O O . ARG A 1 88 ? 14.641 -10.016 -4.352 1.00 52.28 88 ARG A O 1
ATOM 682 N N . ARG A 1 89 ? 16.312 -8.964 -5.394 1.00 52.00 89 ARG A N 1
ATOM 683 C CA . ARG A 1 89 ? 17.404 -9.745 -4.780 1.00 52.00 89 ARG A CA 1
ATOM 684 C C . ARG A 1 89 ? 17.797 -9.263 -3.375 1.00 52.00 89 ARG A C 1
ATOM 686 O O . ARG A 1 89 ? 18.687 -9.858 -2.777 1.00 52.00 89 ARG A O 1
ATOM 693 N N . ARG A 1 90 ? 17.168 -8.203 -2.856 1.00 57.28 90 ARG A N 1
ATOM 694 C CA . ARG A 1 90 ? 17.326 -7.726 -1.474 1.00 57.28 90 ARG A CA 1
ATOM 695 C C . ARG A 1 90 ? 16.117 -8.117 -0.619 1.00 57.28 90 ARG A C 1
ATOM 697 O O . ARG A 1 90 ? 14.990 -8.145 -1.115 1.00 57.28 90 ARG A O 1
ATOM 704 N N . ALA A 1 91 ? 16.352 -8.369 0.671 1.00 53.75 91 ALA A N 1
ATOM 705 C CA . ALA A 1 91 ? 15.282 -8.359 1.672 1.00 53.75 91 ALA A CA 1
ATOM 706 C C . ALA A 1 91 ? 14.577 -6.985 1.672 1.00 53.75 91 ALA A C 1
ATOM 708 O O . ALA A 1 91 ? 15.153 -6.002 1.208 1.00 53.75 91 ALA A O 1
ATOM 709 N N . GLY A 1 92 ? 13.309 -6.936 2.088 1.00 57.94 92 GLY A N 1
ATOM 710 C CA . GLY A 1 92 ? 12.432 -5.774 1.874 1.00 57.94 92 GLY A CA 1
ATOM 711 C C . GLY A 1 92 ? 11.799 -5.703 0.473 1.00 57.94 92 GLY A C 1
ATOM 712 O O . GLY A 1 92 ? 10.776 -5.055 0.293 1.00 57.94 92 GLY A O 1
ATOM 713 N N . GLY A 1 93 ? 12.342 -6.408 -0.530 1.00 56.19 93 GLY A N 1
ATOM 714 C CA . GLY A 1 93 ? 11.744 -6.527 -1.871 1.00 56.19 93 GLY A CA 1
ATOM 715 C C . GLY A 1 93 ? 12.000 -5.350 -2.824 1.00 56.19 93 GLY A C 1
ATOM 716 O O . GLY A 1 93 ? 11.673 -5.455 -4.007 1.00 56.19 93 GLY A O 1
ATOM 717 N N . GLY A 1 94 ? 12.629 -4.273 -2.345 1.00 61.94 94 GLY A N 1
ATOM 718 C CA . GLY A 1 94 ? 12.998 -3.086 -3.119 1.00 61.94 94 GLY A CA 1
ATOM 719 C C . GLY A 1 94 ? 14.481 -2.707 -3.008 1.00 61.94 94 GLY A C 1
ATOM 720 O O . GLY A 1 94 ? 15.323 -3.468 -2.528 1.00 61.94 94 GLY A O 1
ATOM 721 N N . ASN A 1 95 ? 14.808 -1.498 -3.463 1.00 64.31 95 ASN A N 1
ATOM 722 C CA . ASN A 1 95 ? 16.062 -0.817 -3.142 1.00 64.31 95 ASN A CA 1
ATOM 723 C C . ASN A 1 95 ? 15.715 0.385 -2.264 1.00 64.31 95 ASN A C 1
ATOM 725 O O . ASN A 1 95 ? 14.925 1.205 -2.719 1.00 64.31 95 ASN A O 1
ATOM 729 N N . VAL A 1 96 ? 16.306 0.472 -1.066 1.00 63.72 96 VAL A N 1
ATOM 730 C CA . VAL A 1 96 ? 15.927 1.450 -0.029 1.00 63.72 96 VAL A CA 1
ATOM 731 C C . VAL A 1 96 ? 16.307 2.873 -0.458 1.00 63.72 96 VAL A C 1
ATOM 733 O O . VAL A 1 96 ? 17.445 3.320 -0.282 1.00 63.72 96 VAL A O 1
ATOM 736 N N . SER A 1 97 ? 15.400 3.543 -1.164 1.00 68.38 97 SER A N 1
ATOM 737 C CA . SER A 1 97 ? 15.695 4.742 -1.951 1.00 68.38 97 SER A CA 1
ATOM 738 C C . SER A 1 97 ? 14.439 5.413 -2.491 1.00 68.38 97 SER A C 1
ATOM 740 O O . SER A 1 97 ? 13.516 4.740 -2.937 1.00 68.38 97 SER A O 1
ATOM 742 N N . PHE A 1 98 ? 14.488 6.745 -2.571 1.00 71.81 98 PHE A N 1
ATOM 743 C CA . PHE A 1 98 ? 13.477 7.630 -3.164 1.00 71.81 98 PHE A CA 1
ATOM 744 C C . PHE A 1 98 ? 13.378 7.492 -4.700 1.00 71.81 98 PHE A C 1
ATOM 746 O O . PHE A 1 98 ? 13.616 8.438 -5.446 1.00 71.81 98 PHE A O 1
ATOM 753 N N . ALA A 1 99 ? 13.083 6.281 -5.169 1.00 76.25 99 ALA A N 1
ATOM 754 C CA . ALA A 1 99 ? 13.123 5.836 -6.559 1.00 76.25 99 ALA A CA 1
ATOM 755 C C . ALA A 1 99 ? 11.979 4.841 -6.831 1.00 76.25 99 ALA A C 1
ATOM 757 O O . ALA A 1 99 ? 11.455 4.217 -5.913 1.00 76.25 99 ALA A O 1
ATOM 758 N N . GLY A 1 100 ? 11.575 4.654 -8.086 1.00 83.94 100 GLY A N 1
ATOM 759 C CA . GLY A 1 100 ? 10.444 3.803 -8.453 1.00 83.94 100 GLY A CA 1
ATOM 760 C C . GLY A 1 100 ? 9.092 4.502 -8.287 1.00 83.94 100 GLY A C 1
ATOM 761 O O . GLY A 1 100 ? 8.827 5.502 -8.952 1.00 83.94 100 GLY A O 1
ATOM 762 N N . LEU A 1 101 ? 8.187 3.928 -7.490 1.00 84.62 101 LEU A N 1
ATOM 763 C CA . LEU A 1 101 ? 6.757 4.265 -7.477 1.00 84.62 101 LEU A CA 1
ATOM 764 C C . LEU A 1 101 ? 6.399 5.350 -6.439 1.00 84.62 101 LEU A C 1
ATOM 766 O O . LEU A 1 101 ? 6.499 5.113 -5.239 1.00 84.62 101 LEU A O 1
ATOM 770 N N . TRP A 1 102 ? 5.885 6.500 -6.899 1.00 77.94 102 TRP A N 1
ATOM 771 C CA . TRP A 1 102 ? 5.412 7.606 -6.038 1.00 77.94 102 TRP A CA 1
ATOM 772 C C . TRP A 1 102 ? 4.082 8.237 -6.499 1.00 77.94 102 TRP A C 1
ATOM 774 O O . TRP A 1 102 ? 3.854 9.444 -6.441 1.00 77.94 102 TRP A O 1
ATOM 784 N N . SER A 1 103 ? 3.171 7.415 -7.013 1.00 86.38 103 SER A N 1
ATOM 785 C CA . SER A 1 103 ? 1.738 7.452 -6.664 1.00 86.38 103 SER A CA 1
ATOM 786 C C . SER A 1 103 ? 0.980 6.306 -7.336 1.00 86.38 103 SER A C 1
ATOM 788 O O . SER A 1 103 ? 1.322 5.869 -8.434 1.00 86.38 103 SER A O 1
ATOM 790 N N . SER A 1 104 ? -0.102 5.849 -6.709 1.00 88.06 104 SER A N 1
ATOM 791 C CA . SER A 1 104 ? -1.032 4.879 -7.287 1.00 88.06 104 SER A CA 1
ATOM 792 C C . SER A 1 104 ? -2.477 5.304 -7.057 1.00 88.06 104 SER A C 1
ATOM 794 O O . SER A 1 104 ? -2.833 5.676 -5.940 1.00 88.06 104 SER A O 1
ATOM 796 N N . TYR A 1 105 ? -3.325 5.204 -8.081 1.00 87.62 105 TYR A N 1
ATOM 797 C CA . TYR A 1 105 ? -4.746 5.552 -7.996 1.00 87.62 105 TYR A CA 1
ATOM 798 C C . TYR A 1 105 ? -5.620 4.361 -8.398 1.00 87.62 105 TYR A C 1
ATOM 800 O O . TYR A 1 105 ? -5.683 3.991 -9.570 1.00 87.62 105 TYR A O 1
ATOM 808 N N . ALA A 1 106 ? -6.286 3.762 -7.406 1.00 85.19 106 ALA A N 1
ATOM 809 C CA . ALA A 1 106 ? -7.049 2.514 -7.530 1.00 85.19 106 ALA A CA 1
ATOM 810 C C . ALA A 1 106 ? -8.582 2.698 -7.566 1.00 85.19 106 ALA A C 1
ATOM 812 O O . ALA A 1 106 ? -9.324 1.723 -7.622 1.00 85.19 106 ALA A O 1
ATOM 813 N N . GLN A 1 107 ? -9.085 3.937 -7.536 1.00 79.12 107 GLN A N 1
ATOM 814 C CA . GLN A 1 107 ? -10.526 4.229 -7.441 1.00 79.12 107 GLN A CA 1
ATOM 815 C C . GLN A 1 107 ? -11.250 4.238 -8.806 1.00 79.12 107 GLN A C 1
ATOM 817 O O . GLN A 1 107 ? -12.376 4.733 -8.916 1.00 79.12 107 GLN A O 1
ATOM 822 N N . PHE A 1 108 ? -10.641 3.732 -9.885 1.00 81.19 108 PHE A N 1
ATOM 823 C CA . PHE A 1 108 ? -11.326 3.685 -11.177 1.00 81.19 108 PHE A CA 1
ATOM 824 C C . PHE A 1 108 ? -12.454 2.647 -11.163 1.00 81.19 108 PHE A C 1
ATOM 826 O O . PHE A 1 108 ? -12.247 1.470 -10.883 1.00 81.19 108 PHE A O 1
ATOM 833 N N . ARG A 1 109 ? -13.651 3.059 -11.602 1.00 78.06 109 ARG A N 1
ATOM 834 C CA . ARG A 1 109 ? -14.829 2.178 -11.771 1.00 78.06 109 ARG A CA 1
ATOM 835 C C . ARG A 1 109 ? -14.618 0.999 -12.735 1.00 78.06 109 ARG A C 1
ATOM 837 O O . ARG A 1 109 ? -15.474 0.127 -12.813 1.00 78.06 109 ARG A O 1
ATOM 844 N N . SER A 1 110 ? -13.528 1.000 -13.499 1.00 82.56 110 SER A N 1
ATOM 845 C CA . SER A 1 110 ? -13.115 -0.074 -14.406 1.00 82.56 110 SER A CA 1
ATOM 846 C C . SER A 1 110 ? -12.264 -1.162 -13.729 1.00 82.56 110 SER A C 1
ATOM 848 O O . SER A 1 110 ? -11.887 -2.126 -14.395 1.00 82.56 110 SER A O 1
ATOM 850 N N . GLY A 1 111 ? -11.933 -1.012 -12.440 1.00 80.31 111 GLY A N 1
ATOM 851 C CA . GLY A 1 111 ? -11.095 -1.948 -11.682 1.00 80.31 111 GLY A CA 1
ATOM 852 C C . GLY A 1 111 ? -9.593 -1.839 -11.957 1.00 80.31 111 GLY A C 1
ATOM 853 O O . GLY A 1 111 ? -8.812 -2.578 -11.364 1.00 80.31 111 GLY A O 1
ATOM 854 N N . PHE A 1 112 ? -9.177 -0.940 -12.852 1.00 88.62 112 PHE A N 1
ATOM 855 C CA . PHE A 1 112 ? -7.765 -0.652 -13.085 1.00 88.62 112 PHE A CA 1
ATOM 856 C C . PHE A 1 112 ? -7.180 0.233 -11.976 1.00 88.62 112 PHE A C 1
ATOM 858 O O . PHE A 1 112 ? -7.875 1.035 -11.354 1.00 88.62 112 PHE A O 1
ATOM 865 N N . VAL A 1 113 ? -5.869 0.121 -11.795 1.00 88.75 113 VAL A N 1
ATOM 866 C CA . VAL A 1 113 ? -5.036 0.955 -10.935 1.00 88.75 113 VAL A CA 1
ATOM 867 C C . VAL A 1 113 ? -4.032 1.678 -11.827 1.00 88.75 113 VAL A C 1
ATOM 869 O O . VAL A 1 113 ? -3.301 1.039 -12.587 1.00 88.75 113 VAL A O 1
ATOM 872 N N . TRP A 1 114 ? -3.988 3.007 -11.750 1.00 91.44 114 TRP A N 1
ATOM 873 C CA . TRP A 1 114 ? -2.870 3.770 -12.308 1.00 91.44 114 TRP A CA 1
ATOM 874 C C . TRP A 1 114 ? -1.683 3.700 -11.355 1.00 91.44 114 TRP A C 1
ATOM 876 O O . TRP A 1 114 ? -1.862 3.813 -10.143 1.00 91.44 114 TRP A O 1
ATOM 886 N N . VAL A 1 115 ? -0.488 3.528 -11.906 1.00 91.19 115 VAL A N 1
ATOM 887 C CA . VAL A 1 115 ? 0.785 3.402 -11.198 1.00 91.19 115 VAL A CA 1
ATOM 888 C C . VAL A 1 115 ? 1.762 4.389 -11.825 1.00 91.19 115 VAL A C 1
ATOM 890 O O . VAL A 1 115 ? 2.143 4.229 -12.980 1.00 91.19 115 VAL A O 1
ATOM 893 N N . ASN A 1 116 ? 2.156 5.414 -11.075 1.00 89.88 116 ASN A N 1
ATOM 894 C CA . ASN A 1 116 ? 3.082 6.454 -11.507 1.00 89.88 116 ASN A CA 1
ATOM 895 C C . ASN A 1 116 ? 4.478 6.227 -10.914 1.00 89.88 116 ASN A C 1
ATOM 897 O O . ASN A 1 116 ? 4.615 5.950 -9.718 1.00 89.88 116 ASN A O 1
ATOM 901 N N . THR A 1 117 ? 5.517 6.379 -11.734 1.00 88.38 117 THR A N 1
ATOM 902 C CA . THR A 1 117 ? 6.916 6.189 -11.322 1.00 88.38 117 THR A CA 1
ATOM 903 C C . THR A 1 117 ? 7.792 7.374 -11.702 1.00 88.38 117 THR A C 1
ATOM 905 O O . THR A 1 117 ? 7.496 8.072 -12.672 1.00 88.38 117 THR A O 1
ATOM 908 N N . PHE A 1 118 ? 8.884 7.584 -10.966 1.00 82.44 118 PHE A N 1
ATOM 909 C CA . PHE A 1 118 ? 9.838 8.655 -11.256 1.00 82.44 118 PHE A CA 1
ATOM 910 C C . PHE A 1 118 ? 10.589 8.435 -12.580 1.00 82.44 118 PHE A C 1
ATOM 912 O O . PHE A 1 118 ? 10.756 9.380 -13.345 1.00 82.44 118 PHE A O 1
ATOM 919 N N . GLU A 1 119 ? 11.042 7.208 -12.871 1.00 83.88 119 GLU A N 1
ATOM 920 C CA . GLU A 1 119 ? 12.006 6.947 -13.959 1.00 83.88 119 GLU A CA 1
ATOM 921 C C . GLU A 1 119 ? 11.456 6.097 -15.111 1.00 83.88 119 GLU A C 1
ATOM 923 O O . GLU A 1 119 ? 12.155 5.881 -16.102 1.00 83.88 119 GLU A O 1
ATOM 928 N N . ARG A 1 120 ? 10.240 5.547 -14.983 1.00 82.06 120 ARG A N 1
ATOM 929 C CA . ARG A 1 120 ? 9.681 4.555 -15.926 1.00 82.06 120 ARG A CA 1
ATOM 930 C C . ARG A 1 120 ? 8.307 4.939 -16.478 1.00 82.06 120 ARG A C 1
ATOM 932 O O . ARG A 1 120 ? 7.694 4.147 -17.188 1.00 82.06 120 ARG A O 1
ATOM 939 N N . GLY A 1 121 ? 7.841 6.153 -16.184 1.00 86.50 121 GLY A N 1
ATOM 940 C CA . GLY A 1 121 ? 6.541 6.658 -16.612 1.00 86.50 121 GLY A CA 1
ATOM 941 C C . GLY A 1 121 ? 5.370 6.024 -15.857 1.00 86.50 121 GLY A C 1
ATOM 942 O O . GLY A 1 121 ? 5.492 5.631 -14.693 1.00 86.50 121 GLY A O 1
ATOM 943 N N . GLY A 1 122 ? 4.218 5.969 -16.523 1.00 90.88 122 GLY A N 1
ATOM 944 C CA . GLY A 1 122 ? 2.966 5.489 -15.948 1.00 90.88 122 GLY A CA 1
ATOM 945 C C . GLY A 1 122 ? 2.514 4.143 -16.510 1.00 90.88 122 GLY A C 1
ATOM 946 O O . GLY A 1 122 ? 2.587 3.904 -17.715 1.00 90.88 122 GLY A O 1
ATOM 947 N N . PHE A 1 123 ? 1.998 3.286 -15.634 1.00 91.75 123 PHE A N 1
ATOM 948 C CA . PHE A 1 123 ? 1.435 1.978 -15.953 1.00 91.75 123 PHE A CA 1
ATOM 949 C C . PHE A 1 123 ? -0.049 1.945 -15.572 1.00 91.75 123 PHE A C 1
ATOM 951 O O . PHE A 1 123 ? -0.449 2.493 -14.544 1.00 91.75 123 PHE A O 1
ATOM 958 N N . LEU A 1 124 ? -0.865 1.254 -16.368 1.00 92.81 124 LEU A N 1
ATOM 959 C CA . LEU A 1 124 ? -2.254 0.952 -16.029 1.00 92.81 124 LEU A CA 1
ATOM 960 C C . LEU A 1 124 ? -2.385 -0.560 -15.820 1.00 92.81 124 LEU A C 1
ATOM 962 O O . LEU A 1 124 ? -2.313 -1.332 -16.774 1.00 92.81 124 LEU A O 1
ATOM 966 N N . VAL A 1 125 ? -2.544 -0.982 -14.567 1.00 90.12 125 VAL A N 1
ATOM 967 C CA . VAL A 1 125 ? -2.560 -2.399 -14.163 1.00 90.12 125 VAL A CA 1
ATOM 968 C C . VAL A 1 125 ? -3.932 -2.793 -13.622 1.00 90.12 125 VAL A C 1
ATOM 970 O O . VAL A 1 125 ? -4.731 -1.935 -13.258 1.00 90.12 125 VAL A O 1
ATOM 973 N N . ARG A 1 126 ? -4.239 -4.090 -13.562 1.00 86.94 126 ARG A N 1
ATOM 974 C CA . ARG A 1 126 ? -5.480 -4.607 -12.967 1.00 86.94 126 ARG A CA 1
ATOM 975 C C . ARG A 1 126 ? -5.174 -5.905 -12.216 1.00 86.94 126 ARG A C 1
ATOM 977 O O . ARG A 1 126 ? -4.512 -6.755 -12.811 1.00 86.94 126 ARG A O 1
ATOM 984 N N . PRO A 1 127 ? -5.646 -6.090 -10.969 1.00 79.00 127 PRO A N 1
ATOM 985 C CA . PRO A 1 127 ? -5.509 -7.364 -10.269 1.00 79.00 127 PRO A CA 1
ATOM 986 C C . PRO A 1 127 ? -6.131 -8.531 -11.053 1.00 79.00 127 PRO A C 1
ATOM 988 O O . PRO A 1 127 ? -7.124 -8.361 -11.765 1.00 79.00 127 PRO A O 1
ATOM 991 N N . THR A 1 128 ? -5.556 -9.723 -10.908 1.00 73.94 128 THR A N 1
ATOM 992 C CA . THR A 1 128 ? -6.035 -10.965 -11.534 1.00 73.94 128 THR A CA 1
ATOM 993 C C . THR A 1 128 ? -6.095 -12.072 -10.489 1.00 73.94 128 THR A C 1
ATOM 995 O O . THR A 1 128 ? -5.072 -12.379 -9.882 1.00 73.94 128 THR A O 1
ATOM 998 N N . GLY A 1 129 ? -7.271 -12.672 -10.2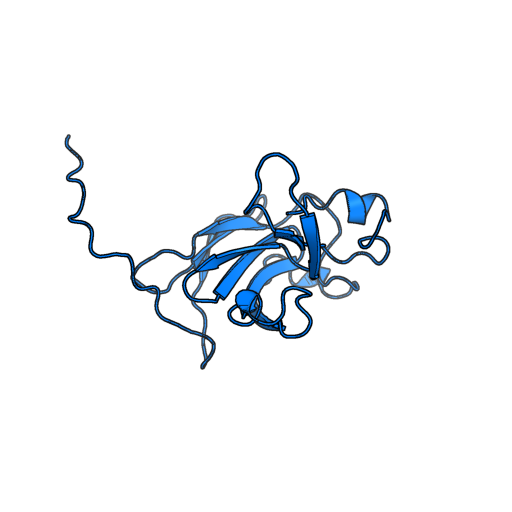93 1.00 65.69 129 GLY A N 1
ATOM 999 C CA . GLY A 1 129 ? -7.533 -13.656 -9.236 1.00 65.69 129 GLY A CA 1
ATOM 1000 C C . GLY A 1 129 ? -8.596 -13.188 -8.237 1.00 65.69 129 GLY A C 1
ATOM 1001 O O . GLY A 1 129 ? -9.159 -12.101 -8.373 1.00 65.69 129 GLY A O 1
ATOM 1002 N N . GLU A 1 130 ? -8.865 -14.014 -7.225 1.00 57.06 130 GLU A N 1
ATOM 1003 C CA . GLU A 1 130 ? -9.957 -13.822 -6.251 1.00 57.06 130 GLU A CA 1
ATOM 1004 C C . GLU A 1 130 ? -9.761 -12.620 -5.309 1.00 57.06 130 GLU A C 1
ATOM 1006 O O . GLU A 1 130 ? -10.719 -12.139 -4.713 1.00 57.06 130 GLU A O 1
ATOM 1011 N N . ALA A 1 131 ? -8.547 -12.066 -5.234 1.00 54.62 131 ALA A N 1
ATOM 1012 C CA . ALA A 1 131 ? -8.237 -10.844 -4.487 1.00 54.62 131 ALA A CA 1
ATOM 1013 C C . ALA A 1 131 ? -8.943 -9.572 -5.016 1.00 54.62 131 ALA A C 1
ATOM 1015 O O . ALA A 1 131 ? -8.849 -8.511 -4.399 1.00 54.62 131 ALA A O 1
ATOM 1016 N N . TYR A 1 132 ? -9.616 -9.638 -6.170 1.00 54.78 132 TYR A N 1
ATOM 1017 C CA . TYR A 1 132 ? -10.291 -8.493 -6.778 1.00 54.78 132 TYR A CA 1
ATOM 1018 C C . TYR A 1 132 ? -11.708 -8.270 -6.221 1.00 54.78 132 TYR A C 1
ATOM 1020 O O . TYR A 1 132 ? -12.681 -8.872 -6.678 1.00 54.78 132 TYR A O 1
ATOM 1028 N N . VAL A 1 133 ? -11.838 -7.311 -5.300 1.00 55.75 133 VAL A N 1
ATOM 1029 C CA . VAL A 1 133 ? -13.129 -6.693 -4.955 1.00 55.75 133 VAL A CA 1
ATOM 1030 C C . VAL A 1 133 ? -13.357 -5.479 -5.874 1.00 55.75 133 VAL A C 1
ATOM 1032 O O . VAL A 1 133 ? -12.538 -4.556 -5.858 1.00 55.75 133 VAL A O 1
ATOM 1035 N N . PRO A 1 134 ? -14.438 -5.425 -6.680 1.00 52.50 134 PRO A N 1
ATOM 1036 C CA . PRO A 1 134 ? -14.715 -4.271 -7.535 1.00 52.50 134 PRO A CA 1
ATOM 1037 C C . PRO A 1 134 ? -15.102 -3.044 -6.701 1.00 52.50 134 PRO A C 1
ATOM 1039 O O . PRO A 1 134 ? -16.124 -3.077 -6.013 1.00 52.50 134 PRO A O 1
ATOM 1042 N N . PHE A 1 135 ? -14.344 -1.948 -6.822 1.00 51.53 135 PHE A N 1
ATOM 1043 C CA . PHE A 1 135 ? -14.642 -0.695 -6.120 1.00 51.53 135 PHE A CA 1
ATOM 1044 C C . PHE A 1 135 ? -16.060 -0.197 -6.431 1.00 51.53 135 PHE A C 1
ATOM 1046 O O . PHE A 1 135 ? -16.392 0.117 -7.583 1.00 51.53 135 PHE A O 1
ATOM 1053 N N . LYS A 1 136 ? -16.892 -0.075 -5.390 1.00 51.28 136 LYS A N 1
ATOM 1054 C CA . LYS A 1 136 ? -18.234 0.514 -5.488 1.00 51.28 136 LYS A CA 1
ATOM 1055 C C . LYS A 1 136 ? -18.196 1.962 -4.987 1.00 51.28 136 LYS A C 1
ATOM 1057 O O . LYS A 1 136 ? -18.321 2.185 -3.784 1.00 51.28 136 LYS A O 1
ATOM 1062 N N . PRO A 1 137 ? -18.071 2.975 -5.871 1.00 48.03 137 PRO A N 1
ATOM 1063 C CA . PRO A 1 137 ? -18.146 4.361 -5.429 1.00 48.03 137 PRO A CA 1
ATOM 1064 C C . PRO A 1 137 ? -19.514 4.649 -4.791 1.00 48.03 137 PRO A C 1
ATOM 1066 O O . PRO A 1 137 ? -20.533 4.158 -5.293 1.00 48.03 137 PRO A O 1
ATOM 1069 N N . PRO A 1 138 ? -19.572 5.481 -3.735 1.00 50.94 138 PRO A N 1
ATOM 1070 C CA . PRO A 1 138 ? -20.836 5.886 -3.134 1.00 50.94 138 PRO A CA 1
ATOM 1071 C C . PRO A 1 138 ? -21.719 6.587 -4.171 1.00 50.94 138 PRO A C 1
ATOM 1073 O O . PRO A 1 138 ? -21.234 7.355 -5.005 1.00 50.94 138 PRO A O 1
ATOM 1076 N N . THR A 1 139 ? -23.030 6.353 -4.100 1.00 51.47 139 THR A N 1
ATOM 1077 C CA . THR A 1 139 ? -24.034 6.846 -5.057 1.00 51.47 139 THR A CA 1
ATOM 1078 C C . THR A 1 139 ? -24.330 8.339 -4.886 1.00 51.47 139 THR A C 1
ATOM 1080 O O . THR A 1 139 ? -25.458 8.742 -4.606 1.00 51.47 139 THR A O 1
ATOM 1083 N N . ARG A 1 140 ? -23.312 9.187 -5.058 1.00 52.84 140 ARG A N 1
ATOM 1084 C CA . ARG A 1 140 ? -23.487 10.632 -5.237 1.00 52.84 140 ARG A CA 1
ATOM 1085 C C . ARG A 1 140 ? -23.817 10.931 -6.707 1.00 52.84 140 ARG A C 1
ATOM 1087 O O . ARG A 1 140 ? -23.225 10.305 -7.592 1.00 52.84 140 ARG A O 1
ATOM 1094 N N . PRO A 1 141 ? -24.723 11.882 -7.001 1.00 56.38 141 PRO A N 1
ATOM 1095 C CA . PRO A 1 141 ? -24.905 12.370 -8.365 1.00 56.38 141 PRO A CA 1
ATOM 1096 C C . PRO A 1 141 ? -23.576 12.936 -8.879 1.00 56.38 141 PRO A C 1
ATOM 1098 O O . PRO A 1 141 ? -22.828 13.560 -8.123 1.00 56.38 141 PRO A O 1
ATOM 1101 N N . ARG A 1 142 ? -23.257 12.703 -10.160 1.00 55.25 142 ARG A N 1
ATOM 1102 C CA . ARG A 1 142 ? -21.998 13.197 -10.736 1.00 55.25 142 ARG A CA 1
ATOM 1103 C C . ARG A 1 142 ? -21.987 14.732 -10.684 1.00 55.25 142 ARG A C 1
ATOM 1105 O O . ARG A 1 142 ? -22.946 15.324 -11.187 1.00 55.25 142 ARG A O 1
ATOM 1112 N N . PRO A 1 143 ? -20.927 15.385 -10.170 1.00 59.91 143 PRO A N 1
ATOM 1113 C CA . PRO A 1 143 ? -20.743 16.805 -10.425 1.00 59.91 143 PRO A CA 1
ATOM 1114 C C . PRO A 1 143 ? -20.633 17.005 -11.940 1.00 59.91 143 PRO A C 1
ATOM 1116 O O . PRO A 1 143 ? -19.906 16.276 -12.622 1.00 59.91 143 PRO A O 1
ATOM 1119 N N . ARG A 1 144 ? -21.389 17.964 -12.479 1.00 58.22 144 ARG A N 1
ATOM 1120 C CA . ARG A 1 144 ? -21.196 18.414 -13.858 1.00 58.22 144 ARG A CA 1
ATOM 1121 C C . ARG A 1 144 ? -20.017 19.376 -13.850 1.00 58.22 144 ARG A C 1
ATOM 1123 O O . ARG A 1 144 ? -20.106 20.425 -13.221 1.00 58.22 144 ARG A O 1
ATOM 1130 N N . TRP A 1 145 ? -18.939 19.021 -14.537 1.00 59.81 145 TRP A N 1
ATOM 1131 C CA . TRP A 1 145 ? -17.930 20.004 -14.909 1.00 59.81 145 TRP A CA 1
ATOM 1132 C C . TRP A 1 145 ? -18.550 20.928 -15.959 1.00 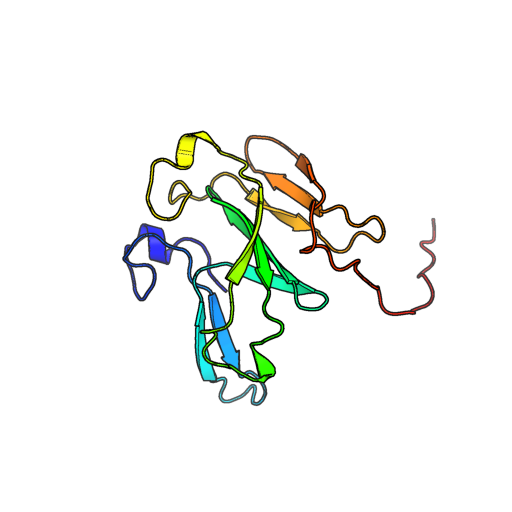59.81 145 TRP A C 1
ATOM 1134 O O . TRP A 1 145 ? -19.055 20.446 -16.974 1.00 59.81 145 TRP A O 1
ATOM 1144 N N . GLY A 1 146 ? -18.575 22.227 -15.670 1.00 61.09 146 GLY A N 1
ATOM 1145 C CA . GLY A 1 146 ? -18.817 23.246 -16.685 1.00 61.09 146 GLY A CA 1
ATOM 1146 C C . GLY A 1 146 ? -17.562 23.451 -17.532 1.00 61.09 146 GLY A C 1
ATOM 1147 O O . GLY A 1 146 ? -16.452 23.201 -17.057 1.00 61.09 146 GLY A O 1
ATOM 1148 N N . LEU A 1 147 ? -17.776 23.891 -18.770 1.00 51.72 147 LEU A N 1
ATOM 1149 C CA . LEU A 1 147 ? -16.792 24.636 -19.556 1.00 51.72 147 LEU A CA 1
ATOM 1150 C C . LEU A 1 147 ? -17.004 26.132 -19.286 1.00 51.72 147 LEU A C 1
ATOM 1152 O O . LEU A 1 147 ? -18.182 26.492 -19.050 1.00 51.72 147 LEU A O 1
#

Sequence (147 aa):
MDDELDEQKGAGPAKDGFPVTYIWDIRGLKKPRQTGLWKGTINPHDGLLYQSNYGAGLRVYNVSSVPSDPMGGSVGEVAYFDVHPRGRRRAGGGNVSFAGLWSSYAQFRSGFVWVNTFERGGFLVRPTGEAYVPFKPPTRPRPRWGL

pLDDT: mean 73.76, std 12.79, range [41.34, 92.81]

Foldseek 3Di:
DFDLVCCVVLHDPNVQNFAKDFQWDCVPVVDIDGQAMDGFDDDDAPQKGWGFDFFQFIWIKGRPCCVVVVRCPVIDTDDGDGQHCVQCVDPNNGDSDNFFWDDWDQQDQVQWIWTQGDPRGIDIHHDDDPSRDRGDPPPDDDDDDDD